Protein AF-A0A7L1IZB7-F1 (afdb_monomer_lite)

Foldseek 3Di:
DVDDDDDDDPCVVLVVVLCVVDNKAFAAQPPDPVVCVVQQWDDDHRIIDHVVSVD

Structure (mmCIF, N/CA/C/O backbone):
data_AF-A0A7L1IZB7-F1
#
_entry.id   AF-A0A7L1IZB7-F1
#
loop_
_atom_site.group_PDB
_atom_site.id
_atom_site.type_symbol
_atom_site.label_atom_id
_atom_site.label_alt_id
_atom_site.label_comp_id
_atom_site.label_asym_id
_atom_site.label_entity_id
_atom_site.label_seq_id
_atom_site.pdbx_PDB_ins_code
_atom_site.Cartn_x
_atom_site.Cartn_y
_atom_site.Cartn_z
_atom_site.occupancy
_atom_site.B_iso_or_equiv
_atom_site.auth_seq_id
_atom_site.auth_comp_id
_atom_site.auth_asym_id
_atom_site.auth_atom_id
_atom_site.pdbx_PDB_model_num
ATOM 1 N N . GLY A 1 1 ? -14.686 -0.645 23.824 1.00 81.12 1 GLY A N 1
ATOM 2 C CA . GLY A 1 1 ? -13.733 -0.542 22.702 1.00 81.12 1 GLY A CA 1
ATOM 3 C C . GLY A 1 1 ? -12.473 0.136 23.195 1.00 81.12 1 GLY A C 1
ATOM 4 O O . GLY A 1 1 ? -12.532 0.744 24.253 1.00 81.12 1 GLY A O 1
ATOM 5 N N . GLN A 1 2 ? -11.349 0.012 22.485 1.00 95.31 2 GLN A N 1
ATOM 6 C CA . GLN A 1 2 ? -10.119 0.750 22.831 1.00 95.31 2 GLN A CA 1
ATOM 7 C C . GLN A 1 2 ? -10.164 2.230 22.403 1.00 95.31 2 GLN A C 1
ATOM 9 O O . GLN A 1 2 ? -9.413 3.025 22.954 1.00 95.31 2 GLN A O 1
ATOM 14 N N . VAL A 1 3 ? -11.026 2.596 21.445 1.00 97.56 3 VAL A N 1
ATOM 15 C CA . VAL A 1 3 ? -11.146 3.953 20.882 1.00 97.56 3 VAL A CA 1
ATOM 16 C C . VAL A 1 3 ? -12.606 4.313 20.598 1.00 97.56 3 VAL A C 1
ATOM 18 O O . VAL A 1 3 ? -13.404 3.420 20.302 1.00 97.56 3 VAL A O 1
ATOM 21 N N . ASP A 1 4 ? -12.922 5.611 20.653 1.00 97.75 4 ASP A N 1
ATOM 22 C CA . ASP A 1 4 ? -14.270 6.151 20.411 1.00 97.75 4 ASP A CA 1
ATOM 23 C C . ASP A 1 4 ? -14.433 6.785 19.018 1.00 97.75 4 ASP A C 1
ATOM 25 O O . ASP A 1 4 ? -15.507 6.708 18.425 1.00 97.75 4 ASP A O 1
ATOM 29 N N . VAL A 1 5 ? -13.378 7.405 18.472 1.00 98.31 5 VAL A N 1
ATOM 30 C CA . VAL A 1 5 ? -13.391 8.079 17.159 1.00 98.31 5 VAL A CA 1
ATOM 31 C C . VAL A 1 5 ? -12.043 7.890 16.457 1.00 98.31 5 VAL A C 1
ATOM 33 O O . VAL A 1 5 ? -10.995 7.959 17.098 1.00 98.31 5 VAL A O 1
ATOM 36 N N . VAL A 1 6 ? -12.066 7.697 15.133 1.00 97.88 6 VAL A N 1
ATOM 37 C CA . VAL A 1 6 ? -10.876 7.648 14.266 1.00 97.88 6 VAL A CA 1
ATOM 38 C C . VAL A 1 6 ? -10.988 8.733 13.196 1.00 97.88 6 VAL A C 1
ATOM 40 O O . VAL A 1 6 ? -12.025 8.867 12.552 1.00 97.88 6 VAL A O 1
ATOM 43 N N . VAL A 1 7 ? -9.910 9.491 12.993 1.00 98.25 7 VAL A N 1
ATOM 44 C CA . VAL A 1 7 ? -9.777 10.470 11.905 1.00 98.25 7 VAL A CA 1
ATOM 45 C C . VAL A 1 7 ? -8.567 10.076 11.064 1.00 98.25 7 VAL A C 1
ATOM 47 O O . VAL A 1 7 ? -7.479 9.886 11.601 1.00 98.25 7 VAL A O 1
ATOM 50 N N . THR A 1 8 ? -8.752 9.941 9.754 1.00 98.56 8 THR A N 1
ATOM 51 C CA . THR A 1 8 ? -7.689 9.590 8.804 1.00 98.56 8 THR A CA 1
ATOM 52 C C . THR A 1 8 ? -7.951 10.242 7.444 1.00 98.56 8 THR A C 1
ATOM 54 O O . THR A 1 8 ? -9.030 10.788 7.209 1.00 98.56 8 THR A O 1
ATOM 57 N N . THR A 1 9 ? -6.959 10.235 6.555 1.00 98.69 9 THR A N 1
ATOM 58 C CA . THR A 1 9 ? -7.110 10.721 5.175 1.00 98.69 9 THR A CA 1
ATOM 59 C C . THR A 1 9 ? -7.794 9.670 4.296 1.00 98.69 9 THR A C 1
ATOM 61 O O . THR A 1 9 ? -7.901 8.510 4.690 1.00 98.69 9 THR A O 1
ATOM 64 N N . ALA A 1 10 ? -8.220 10.050 3.084 1.00 98.50 10 ALA A N 1
ATOM 65 C CA . ALA A 1 10 ? -8.806 9.115 2.113 1.00 98.50 10 ALA A CA 1
ATOM 66 C C . ALA A 1 10 ? -7.943 7.852 1.925 1.00 98.50 10 ALA A C 1
ATOM 68 O O . ALA A 1 10 ? -8.451 6.746 2.085 1.00 98.50 10 ALA A O 1
ATOM 69 N N . GLY 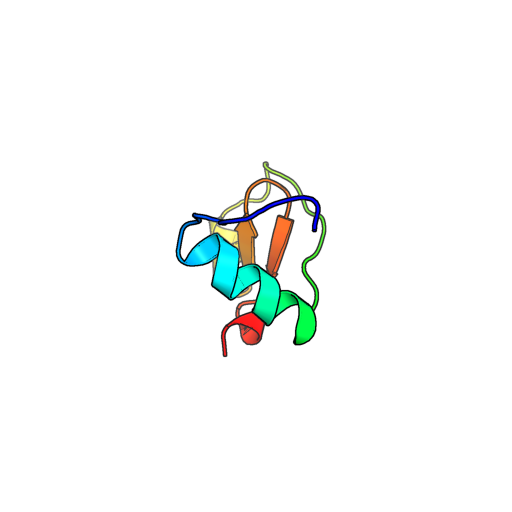A 1 11 ? -6.627 8.037 1.753 1.00 98.12 11 GLY A N 1
ATOM 70 C CA . GLY A 1 11 ? -5.640 6.958 1.642 1.00 98.12 11 GLY A CA 1
ATOM 71 C C . GLY A 1 11 ? -5.690 5.939 2.783 1.00 98.12 11 GLY A C 1
ATOM 72 O O . GLY A 1 11 ? -5.536 4.747 2.558 1.00 98.12 11 GLY A O 1
ATOM 73 N N . GLY A 1 12 ? -5.945 6.382 4.017 1.00 98.38 12 GLY A N 1
ATOM 74 C CA . GLY A 1 12 ? -6.026 5.480 5.166 1.00 98.38 12 GLY A CA 1
ATOM 75 C C . GLY A 1 12 ? -7.267 4.588 5.167 1.00 98.38 12 GLY A C 1
ATOM 76 O O . GLY A 1 12 ? -7.216 3.503 5.736 1.00 98.38 12 GLY A O 1
ATOM 77 N N . VAL A 1 13 ? -8.361 5.033 4.540 1.00 98.50 13 VAL A N 1
ATOM 78 C CA . VAL A 1 13 ? -9.585 4.232 4.386 1.00 98.50 13 VAL A CA 1
ATOM 79 C C . VAL A 1 13 ? -9.504 3.363 3.133 1.00 98.50 13 VAL A C 1
ATOM 81 O O . VAL A 1 13 ? -9.763 2.166 3.201 1.00 98.50 13 VAL A O 1
ATOM 84 N N . GLU A 1 14 ? -9.140 3.941 1.985 1.00 98.44 14 GLU A N 1
ATOM 85 C CA . GLU A 1 14 ? -9.157 3.221 0.705 1.00 98.44 14 GLU A CA 1
ATOM 86 C C . GLU A 1 14 ? -8.114 2.094 0.656 1.00 98.44 14 GLU A C 1
ATOM 88 O O . GLU A 1 14 ? -8.444 0.989 0.237 1.00 98.44 14 GLU A O 1
ATOM 93 N N . GLU A 1 15 ? -6.898 2.311 1.171 1.00 98.00 15 GLU A N 1
ATOM 94 C CA . GLU A 1 15 ? -5.843 1.285 1.193 1.00 98.00 15 GLU A CA 1
ATOM 95 C C . GLU A 1 15 ? -6.150 0.140 2.172 1.00 98.00 15 GLU A C 1
ATOM 97 O O . GLU A 1 15 ? -5.625 -0.962 2.013 1.00 98.00 15 GLU A O 1
ATOM 102 N N . ASP A 1 16 ? -6.981 0.373 3.194 1.00 98.38 16 ASP A N 1
ATOM 103 C CA . ASP A 1 16 ? -7.453 -0.694 4.088 1.00 98.38 16 ASP A CA 1
ATOM 104 C C . ASP A 1 16 ? -8.406 -1.635 3.343 1.00 98.38 16 ASP A C 1
ATOM 106 O O . ASP A 1 16 ? -8.210 -2.850 3.329 1.00 98.38 16 ASP A O 1
ATOM 11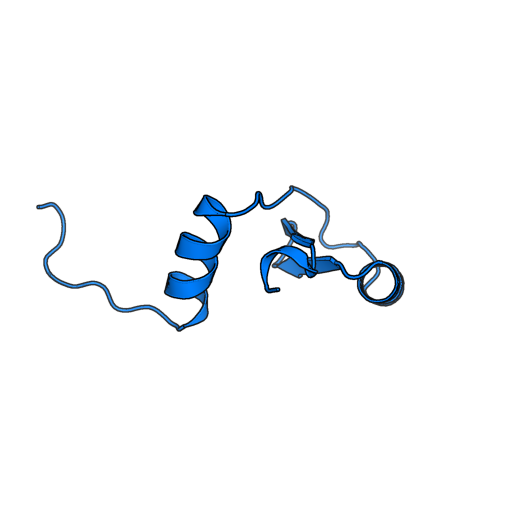0 N N . LEU A 1 17 ? -9.373 -1.064 2.619 1.00 98.38 17 LEU A N 1
ATOM 111 C CA . LEU A 1 17 ? -10.323 -1.833 1.816 1.00 98.38 17 LEU A CA 1
ATOM 112 C C . LEU A 1 17 ? -9.648 -2.534 0.628 1.00 98.38 17 LEU A C 1
ATOM 114 O O . LEU A 1 17 ? -9.935 -3.702 0.366 1.00 98.38 17 LEU A O 1
ATOM 118 N N . ILE A 1 18 ? -8.722 -1.864 -0.065 1.00 98.25 18 ILE A N 1
ATOM 119 C CA . ILE A 1 18 ? -7.970 -2.444 -1.190 1.00 98.25 18 ILE A CA 1
ATOM 120 C C . ILE A 1 18 ? -7.204 -3.698 -0.750 1.00 98.25 18 ILE A C 1
ATOM 122 O O . ILE A 1 18 ? -7.187 -4.689 -1.481 1.00 98.25 18 ILE A O 1
ATOM 126 N N . LYS A 1 19 ? -6.636 -3.715 0.463 1.00 98.00 19 LYS A N 1
ATOM 127 C CA . LYS A 1 19 ? -5.919 -4.889 0.997 1.00 98.00 19 LYS A CA 1
ATOM 128 C C . LYS A 1 19 ? -6.804 -6.114 1.202 1.00 98.00 19 LYS A C 1
ATOM 130 O O . LYS A 1 19 ? -6.284 -7.228 1.240 1.00 98.00 19 LYS A O 1
ATOM 135 N N . CYS A 1 20 ? -8.120 -5.941 1.318 1.00 98.00 20 CYS A N 1
ATOM 136 C CA . CYS A 1 20 ? -9.062 -7.058 1.335 1.00 98.00 20 CYS A CA 1
ATOM 137 C C . CYS A 1 20 ? -9.295 -7.659 -0.060 1.00 98.00 20 CYS A C 1
ATOM 139 O O . CYS A 1 20 ? -9.742 -8.801 -0.154 1.00 98.00 20 CYS A O 1
ATOM 141 N N . LEU A 1 21 ? -9.015 -6.907 -1.128 1.00 97.88 21 LEU A N 1
ATOM 142 C CA . LEU A 1 21 ? -9.241 -7.306 -2.519 1.00 97.88 21 LEU A CA 1
ATOM 143 C C . LEU A 1 21 ? -7.970 -7.864 -3.169 1.00 97.88 21 LEU A C 1
ATOM 145 O O . LEU A 1 21 ? -8.029 -8.863 -3.885 1.00 97.88 21 LEU A O 1
ATOM 149 N N . ALA A 1 22 ? -6.821 -7.238 -2.906 1.00 97.75 22 ALA A N 1
ATOM 150 C CA . ALA A 1 22 ? -5.534 -7.62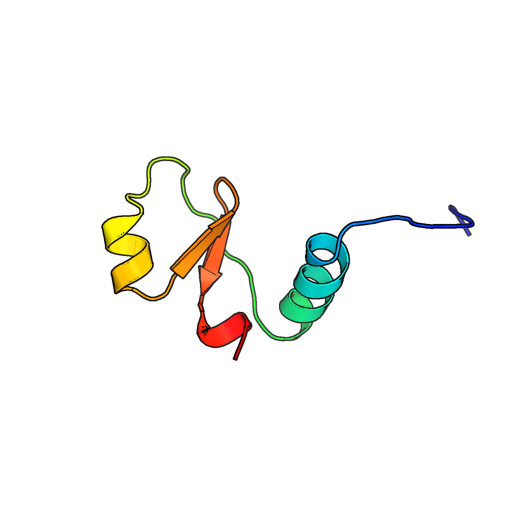9 -3.465 1.00 97.75 22 ALA A CA 1
ATOM 151 C C . ALA A 1 22 ? -4.364 -7.237 -2.537 1.00 97.75 22 ALA A C 1
ATOM 153 O O . ALA A 1 22 ? -4.434 -6.240 -1.817 1.00 97.75 22 ALA A O 1
ATOM 154 N N . PRO A 1 23 ? -3.259 -8.003 -2.535 1.00 97.81 23 PRO A N 1
ATOM 155 C CA . PRO A 1 23 ? -2.138 -7.774 -1.629 1.00 97.81 23 PRO A CA 1
ATOM 156 C C . PRO A 1 23 ? -1.279 -6.557 -2.012 1.00 97.81 23 PRO A C 1
ATOM 158 O O . PRO A 1 23 ? -1.175 -6.164 -3.174 1.00 97.81 23 PRO A O 1
ATOM 161 N N . THR A 1 24 ? -0.577 -6.024 -1.010 1.00 98.50 24 THR A N 1
ATOM 162 C CA . THR A 1 24 ? 0.551 -5.090 -1.150 1.00 98.50 24 THR A CA 1
ATOM 163 C C . THR A 1 24 ? 1.861 -5.843 -0.911 1.00 98.50 24 THR A C 1
ATOM 165 O O . THR A 1 24 ? 1.919 -6.722 -0.050 1.00 98.50 24 THR A O 1
ATOM 168 N N . TYR A 1 25 ? 2.929 -5.485 -1.623 1.00 98.50 25 TYR A N 1
ATOM 169 C CA . TYR A 1 25 ? 4.211 -6.194 -1.564 1.00 98.50 25 TYR A CA 1
ATOM 170 C C . TYR A 1 25 ? 5.335 -5.339 -0.976 1.00 98.50 25 TYR A C 1
ATOM 172 O O . TYR A 1 25 ? 5.314 -4.113 -1.074 1.00 98.50 25 TYR A O 1
ATOM 180 N N . ILE A 1 26 ? 6.348 -5.992 -0.398 1.00 98.62 26 ILE A N 1
ATOM 181 C CA . ILE A 1 26 ? 7.597 -5.339 0.016 1.00 98.62 26 ILE A CA 1
ATOM 182 C C . ILE A 1 26 ? 8.463 -5.083 -1.225 1.00 98.62 26 ILE A C 1
ATOM 184 O O . ILE A 1 26 ? 8.625 -5.953 -2.077 1.00 98.62 26 ILE A O 1
ATOM 188 N N . GLY A 1 27 ? 9.039 -3.890 -1.299 1.00 97.94 27 GLY A N 1
ATOM 189 C CA . GLY A 1 27 ? 10.006 -3.446 -2.293 1.00 97.94 27 GLY A CA 1
ATOM 190 C C . GLY A 1 27 ? 11.131 -2.633 -1.648 1.00 97.94 27 GLY A C 1
ATOM 191 O O . GLY A 1 27 ? 11.514 -2.874 -0.505 1.00 97.94 27 GLY A O 1
ATOM 192 N N . ASP A 1 28 ? 11.664 -1.659 -2.387 1.00 98.31 28 ASP A N 1
ATOM 193 C CA . ASP A 1 28 ? 12.810 -0.850 -1.965 1.00 98.31 28 ASP A CA 1
ATOM 194 C C . ASP A 1 28 ? 12.621 0.630 -2.347 1.00 98.31 28 ASP A C 1
ATOM 196 O O . ASP A 1 28 ? 12.029 0.956 -3.381 1.00 98.31 28 ASP A O 1
ATOM 200 N N . PHE A 1 29 ? 13.121 1.542 -1.507 1.00 98.38 29 PHE A N 1
ATOM 201 C CA . PHE A 1 29 ? 13.033 2.991 -1.729 1.00 98.38 29 PHE A CA 1
ATOM 202 C C . PHE A 1 29 ? 13.776 3.453 -2.991 1.00 98.38 29 PHE A C 1
ATOM 204 O O . PHE A 1 29 ? 13.382 4.449 -3.602 1.00 98.38 29 PHE A O 1
ATOM 211 N N . SER A 1 30 ? 14.844 2.751 -3.370 1.00 98.31 30 SER A N 1
ATOM 212 C CA . SER A 1 30 ? 15.732 3.083 -4.488 1.00 98.31 30 SER A CA 1
ATOM 213 C C . SER A 1 30 ? 15.206 2.637 -5.856 1.00 98.31 30 SER A C 1
ATOM 215 O O . SER A 1 30 ? 15.795 2.989 -6.881 1.00 98.31 30 SER A O 1
ATOM 217 N N . LEU A 1 31 ? 14.083 1.906 -5.907 1.00 98.25 31 LEU A N 1
ATOM 218 C CA . LEU A 1 31 ? 13.468 1.489 -7.168 1.00 98.25 31 LEU A CA 1
ATOM 219 C C . LEU A 1 31 ? 13.111 2.708 -8.030 1.00 98.25 31 LEU A C 1
ATOM 221 O O . LEU A 1 31 ? 12.407 3.631 -7.604 1.00 98.25 31 LEU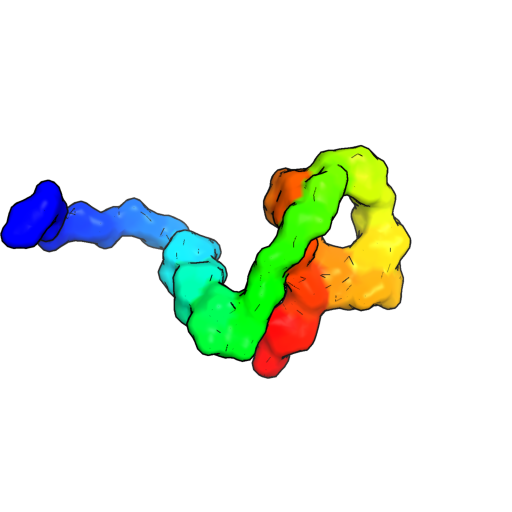 A O 1
ATOM 225 N N . ARG A 1 32 ? 13.588 2.703 -9.280 1.00 98.31 32 ARG A N 1
ATOM 226 C CA . ARG A 1 32 ? 13.423 3.832 -10.200 1.00 98.31 32 ARG A CA 1
ATOM 227 C C . ARG A 1 32 ? 11.959 3.992 -10.602 1.00 98.31 32 ARG A C 1
ATOM 229 O O . ARG A 1 32 ? 11.364 3.100 -11.201 1.00 98.31 32 ARG A O 1
ATOM 236 N N . GLY A 1 33 ? 11.403 5.180 -10.359 1.00 98.38 33 GLY A N 1
ATOM 237 C CA . GLY A 1 33 ? 10.001 5.482 -10.669 1.00 98.38 33 GLY A CA 1
ATOM 238 C C . GLY A 1 33 ? 9.632 5.309 -12.147 1.00 98.38 33 GLY A C 1
ATOM 239 O O . GLY A 1 33 ? 8.511 4.914 -12.445 1.00 98.38 33 GLY A O 1
ATOM 240 N N . GLN A 1 34 ? 10.570 5.543 -13.075 1.00 98.56 34 GLN A N 1
ATOM 241 C CA . GLN A 1 34 ? 10.327 5.339 -14.508 1.00 98.56 34 GLN A CA 1
ATOM 242 C C . GLN A 1 34 ? 10.024 3.871 -14.840 1.00 98.56 34 GLN A C 1
ATOM 244 O O . GLN A 1 34 ? 9.108 3.607 -15.617 1.00 98.56 34 GLN A O 1
ATOM 249 N N . ASP A 1 35 ? 10.767 2.934 -14.251 1.00 98.62 35 ASP A N 1
ATOM 250 C CA . ASP A 1 35 ? 10.569 1.504 -14.493 1.00 98.62 35 ASP A CA 1
ATOM 251 C C . ASP A 1 35 ? 9.262 1.035 -13.842 1.00 98.62 35 ASP A C 1
ATOM 253 O O . ASP A 1 35 ? 8.451 0.381 -14.491 1.00 98.62 35 ASP A O 1
ATOM 257 N N . LEU A 1 36 ? 8.994 1.471 -12.604 1.00 98.62 36 LEU A N 1
ATOM 258 C CA . LEU A 1 36 ? 7.744 1.169 -11.898 1.00 98.62 36 LEU A CA 1
ATOM 259 C C . LEU A 1 36 ? 6.511 1.671 -12.657 1.00 98.62 36 LEU A C 1
ATOM 261 O O . LEU A 1 36 ? 5.553 0.924 -12.844 1.00 98.62 36 LEU A O 1
ATOM 265 N N . ARG A 1 37 ? 6.549 2.911 -13.163 1.00 98.50 37 ARG A N 1
ATOM 266 C CA . ARG A 1 37 ? 5.433 3.487 -13.923 1.00 98.50 37 ARG A CA 1
ATOM 267 C C . ARG A 1 37 ? 5.187 2.741 -15.232 1.00 98.50 37 ARG A C 1
ATOM 269 O O . ARG A 1 37 ? 4.029 2.545 -15.589 1.00 98.50 37 ARG A O 1
ATOM 276 N N . ARG A 1 38 ? 6.249 2.323 -15.932 1.00 98.50 38 ARG A N 1
ATOM 277 C CA . ARG A 1 38 ? 6.142 1.498 -17.151 1.00 98.50 38 ARG A CA 1
ATOM 278 C C . ARG A 1 38 ? 5.517 0.133 -16.865 1.00 98.50 38 ARG A C 1
ATOM 280 O O . ARG A 1 38 ? 4.771 -0.357 -17.702 1.00 98.50 38 ARG A O 1
ATOM 287 N N . SER A 1 39 ? 5.781 -0.429 -15.689 1.00 98.06 39 SER A N 1
ATOM 288 C CA . SER A 1 39 ? 5.217 -1.705 -15.238 1.00 98.06 39 SER A CA 1
ATOM 289 C C . SER A 1 39 ? 3.864 -1.580 -14.528 1.00 98.06 39 SER A C 1
ATOM 291 O O . SER A 1 39 ? 3.358 -2.580 -14.034 1.00 98.06 39 SER A O 1
ATOM 293 N N . GLY A 1 40 ? 3.279 -0.379 -14.437 1.00 98.31 40 GLY A N 1
ATOM 294 C CA . GLY A 1 40 ? 1.997 -0.176 -13.758 1.00 98.31 40 GLY A CA 1
ATOM 295 C C . GLY A 1 40 ? 2.040 -0.449 -12.251 1.00 98.31 40 GLY A C 1
ATOM 296 O O . GLY A 1 40 ? 1.083 -0.982 -11.704 1.00 98.31 40 GLY A O 1
ATOM 297 N N . ILE A 1 41 ? 3.147 -0.119 -11.582 1.00 98.62 41 ILE A N 1
ATOM 298 C CA . ILE A 1 41 ? 3.327 -0.321 -10.139 1.00 98.62 41 ILE A CA 1
ATOM 299 C C . ILE A 1 41 ? 3.444 1.036 -9.439 1.00 98.62 41 ILE A C 1
ATOM 301 O O . ILE A 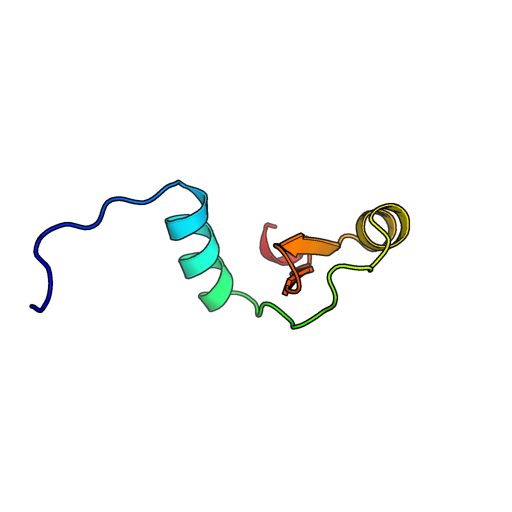1 41 ? 4.291 1.860 -9.795 1.00 98.62 41 ILE A O 1
ATOM 305 N N . ASN A 1 42 ? 2.634 1.244 -8.402 1.00 98.38 42 ASN A N 1
ATOM 306 C CA . ASN A 1 42 ? 2.707 2.397 -7.506 1.00 98.38 42 ASN A CA 1
ATOM 307 C C . ASN A 1 42 ? 3.616 2.084 -6.311 1.00 98.38 42 ASN A C 1
ATOM 309 O O . ASN A 1 42 ? 3.626 0.960 -5.807 1.00 98.38 42 ASN A O 1
ATOM 313 N N . ARG A 1 43 ? 4.391 3.074 -5.848 1.00 98.50 43 ARG A N 1
ATOM 314 C CA . ARG A 1 43 ? 5.314 2.929 -4.709 1.00 98.50 43 ARG A CA 1
ATOM 315 C C . ARG A 1 43 ? 4.881 3.794 -3.532 1.00 98.50 43 ARG A C 1
ATOM 317 O O . ARG A 1 43 ? 4.755 5.007 -3.683 1.00 98.50 43 ARG A O 1
ATOM 324 N N . ILE A 1 44 ? 4.771 3.179 -2.356 1.00 98.19 44 ILE A N 1
ATOM 325 C CA . ILE A 1 44 ? 4.499 3.837 -1.070 1.00 98.19 44 ILE A CA 1
ATOM 326 C C . ILE A 1 44 ? 5.677 3.540 -0.137 1.00 98.19 44 ILE A C 1
ATOM 328 O O . ILE A 1 44 ? 5.749 2.481 0.478 1.00 98.19 44 ILE A O 1
ATOM 332 N N . GLY A 1 45 ? 6.659 4.442 -0.068 1.00 98.06 45 GLY A N 1
ATOM 333 C CA . GLY A 1 45 ? 7.909 4.173 0.654 1.00 98.06 45 GLY A CA 1
ATOM 334 C C . GLY A 1 45 ? 8.680 3.001 0.033 1.00 98.06 45 GLY A C 1
ATOM 335 O O . GLY A 1 45 ? 9.136 3.117 -1.108 1.00 98.06 45 GLY A O 1
ATOM 336 N N . ASN A 1 46 ? 8.794 1.896 0.775 1.00 98.31 46 ASN A N 1
ATOM 337 C CA . ASN A 1 46 ? 9.326 0.601 0.334 1.00 98.31 46 ASN A CA 1
ATOM 338 C C . A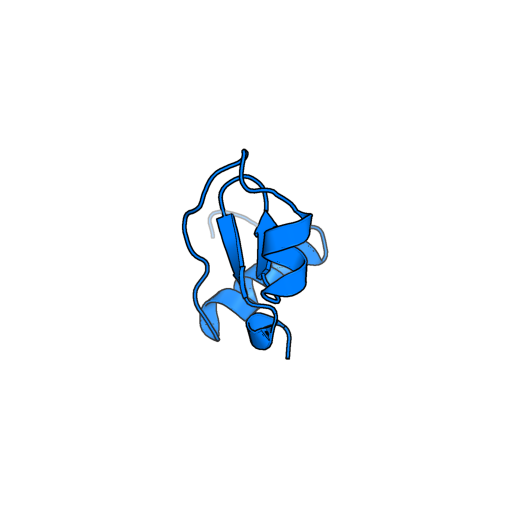SN A 1 46 ? 8.228 -0.444 0.074 1.00 98.31 46 ASN A C 1
ATOM 340 O O . ASN A 1 46 ? 8.516 -1.634 0.094 1.00 98.31 46 ASN A O 1
ATOM 344 N N . LEU A 1 47 ? 6.980 -0.034 -0.134 1.00 98.62 47 LEU A N 1
ATOM 345 C CA . LEU A 1 47 ? 5.885 -0.920 -0.517 1.00 98.62 47 LEU A CA 1
ATOM 346 C C . LEU A 1 47 ? 5.512 -0.706 -1.983 1.00 98.62 47 LEU A C 1
ATOM 348 O O . LEU A 1 47 ? 5.657 0.400 -2.512 1.00 98.62 47 LEU A O 1
ATOM 352 N N . LEU A 1 48 ? 5.019 -1.762 -2.622 1.00 98.69 48 LEU A N 1
ATOM 353 C CA . LEU A 1 48 ? 4.589 -1.780 -4.016 1.00 98.69 48 LEU A CA 1
ATOM 354 C C . LEU A 1 48 ? 3.122 -2.207 -4.114 1.00 98.69 48 LEU A C 1
ATOM 356 O O . LEU A 1 48 ? 2.732 -3.239 -3.562 1.00 98.69 48 LEU A O 1
ATOM 360 N N . VAL A 1 49 ? 2.338 -1.423 -4.852 1.00 98.56 49 VAL A N 1
ATOM 361 C CA . VAL A 1 49 ? 0.912 -1.651 -5.111 1.00 98.56 49 VAL A CA 1
ATOM 362 C C . VAL A 1 49 ? 0.700 -1.709 -6.630 1.00 98.56 49 VAL A C 1
ATOM 364 O O . VAL A 1 49 ? 0.906 -0.692 -7.300 1.00 98.56 49 VAL A O 1
ATOM 367 N N . PRO A 1 50 ? 0.348 -2.872 -7.210 1.00 98.50 50 PRO A N 1
ATOM 368 C CA . PRO A 1 50 ? -0.019 -2.963 -8.623 1.00 98.50 50 PRO A CA 1
ATOM 369 C C . PRO A 1 50 ? -1.200 -2.041 -8.957 1.00 98.50 50 PRO A C 1
ATOM 371 O O . PRO A 1 50 ? -2.110 -1.889 -8.148 1.00 98.50 50 PRO A O 1
ATOM 374 N N . ASN A 1 51 ? -1.211 -1.434 -10.145 1.00 97.94 51 ASN A N 1
ATOM 375 C CA . ASN A 1 51 ? -2.318 -0.579 -10.589 1.00 97.94 51 ASN A CA 1
ATOM 376 C C . ASN A 1 51 ? -3.666 -1.307 -10.571 1.00 97.94 51 ASN A C 1
ATOM 378 O O . ASN A 1 51 ? -4.667 -0.680 -10.246 1.00 97.94 51 ASN A O 1
ATOM 382 N N . ASP A 1 52 ? -3.676 -2.607 -10.874 1.00 97.75 52 ASP A N 1
ATOM 383 C CA . ASP A 1 52 ? -4.888 -3.431 -10.889 1.00 97.75 52 ASP A CA 1
ATOM 384 C C . ASP A 1 52 ? -5.574 -3.501 -9.516 1.00 97.75 52 ASP A C 1
ATOM 386 O O . ASP A 1 52 ? -6.768 -3.761 -9.449 1.00 97.75 52 ASP A O 1
ATOM 390 N N . ASN A 1 53 ? -4.864 -3.203 -8.419 1.00 97.00 53 ASN A N 1
ATOM 391 C CA . ASN A 1 53 ? -5.475 -3.082 -7.095 1.00 97.00 53 ASN A CA 1
ATOM 392 C C . ASN A 1 53 ? -6.450 -1.888 -6.994 1.00 97.00 53 ASN A C 1
ATOM 394 O O . ASN A 1 53 ? -7.263 -1.854 -6.074 1.00 97.00 53 ASN A O 1
ATOM 398 N N . TYR A 1 54 ? -6.353 -0.908 -7.901 1.00 96.00 54 TYR A N 1
ATOM 399 C CA . TYR A 1 54 ? -7.227 0.269 -7.964 1.00 96.00 54 TYR A CA 1
ATOM 400 C C . TYR A 1 54 ? -8.313 0.162 -9.058 1.00 96.00 54 TYR A C 1
ATOM 402 O O . TYR A 1 54 ? -9.082 1.114 -9.214 1.00 96.00 54 TYR A O 1
ATOM 410 N N . CYS A 1 55 ? -8.350 -0.923 -9.846 1.00 91.00 55 CYS A N 1
ATOM 411 C CA . CYS A 1 55 ? -9.247 -1.096 -10.999 1.00 91.00 55 CYS A CA 1
ATOM 412 C C . CYS A 1 55 ? -10.465 -1.983 -10.713 1.00 91.00 55 CYS A C 1
ATOM 414 O O . CYS A 1 55 ? -10.388 -2.863 -9.830 1.00 91.00 55 CYS A O 1
#

Organism: Smutsornis africanus (NCBI:txid240209)

InterPro domains:
  IPR002773 Deoxyhypusine synthase [PF01916] (2-55)
  IPR002773 Deoxyhypusine synthase [PTHR11703] (2-55)
  IPR029035 DHS-like NAD/FAD-binding domain superfamily [SSF52467] (1-55)
  IPR036982 Deoxyhypusine synthase superfamily [G3DSA:3.40.910.10] (1-55)

Radius of gyration: 13.72 Å; chains: 1; bounding box: 30×18×40 Å

Sequence (55 aa):
GQVDVVVTTAGGVEEDLIKCLAPTYIGDFSLRGQDLRRSGINRIGNLLVPNDNYC

Secondary structure (DSSP, 8-state):
---S-----HHHHHHHHHHHHS--EE--TTS-HHHHHHTTEEEETTEEEEGGGG-

pLDDT: mean 97.72, std 2.52, range [81.12, 98.69]